Protein AF-A0A6V7HVM0-F1 (afdb_monomer_lite)

Radius of gyration: 13.11 Å; chains: 1; bounding box: 31×24×33 Å

pLDDT: mean 77.99, std 18.79, range [26.12, 97.19]

Sequence (101 aa):
MQQDLQAFESLWSSLRSRYEGTNITKTIAKLLHMYQPEDGIDAYERLLKTISMLLEDFDSNGLRTLVSMVPSPKNVSDDVIKDVFHKSTGFTRIDAPVFNQ

Secondary structure (DSSP, 8-state):
-HHHHHHHHHHHHHHHHHTTT-SHHHHHHHHHHHH-GGG-HHHHHHHHHHHHHHTTTS-HHHHHHHHHTSPPPTT--HHHHHHHHHHHHSSPPPPP-----

Structure (mmCIF, N/CA/C/O backbone):
data_AF-A0A6V7HVM0-F1
#
_entry.id   AF-A0A6V7HVM0-F1
#
loop_
_atom_site.group_PDB
_atom_site.id
_atom_site.type_symbol
_atom_site.label_atom_id
_atom_site.label_alt_id
_atom_site.label_comp_id
_atom_site.label_asym_id
_atom_site.label_entity_id
_atom_site.label_seq_id
_atom_site.pdbx_PDB_ins_code
_atom_site.Cartn_x
_atom_site.Cartn_y
_atom_site.Cartn_z
_atom_site.occupancy
_atom_site.B_iso_or_equiv
_atom_site.auth_seq_id
_atom_site.auth_comp_id
_atom_site.auth_asym_id
_atom_site.auth_atom_id
_atom_site.pdbx_PDB_model_num
ATOM 1 N N . MET A 1 1 ? 6.635 7.054 15.559 1.00 47.34 1 MET A N 1
ATOM 2 C CA . MET A 1 1 ? 6.740 8.245 14.680 1.00 47.34 1 MET A CA 1
ATOM 3 C C . MET A 1 1 ? 8.125 8.412 14.056 1.00 47.34 1 MET A C 1
ATOM 5 O O . MET A 1 1 ? 8.188 8.414 12.840 1.00 47.34 1 MET A O 1
ATOM 9 N N . GLN A 1 2 ? 9.232 8.527 14.806 1.00 41.03 2 GLN A N 1
ATOM 10 C CA . GLN A 1 2 ? 10.566 8.733 14.193 1.00 41.03 2 GLN A CA 1
ATOM 11 C C . GLN A 1 2 ? 11.222 7.438 13.660 1.00 41.03 2 GLN A C 1
ATOM 13 O O . GLN A 1 2 ? 11.955 7.479 12.677 1.00 41.03 2 GLN A O 1
ATOM 18 N N . GLN A 1 3 ? 10.911 6.284 14.262 1.00 43.59 3 GLN A N 1
ATOM 19 C CA . GLN A 1 3 ? 11.413 4.968 13.832 1.00 43.59 3 GLN A CA 1
ATOM 20 C C . GLN A 1 3 ? 10.706 4.439 12.574 1.00 43.59 3 GLN A C 1
ATOM 22 O O . GLN A 1 3 ? 11.360 3.896 11.688 1.00 43.59 3 GLN A O 1
ATOM 27 N N . ASP A 1 4 ? 9.397 4.679 12.446 1.00 46.16 4 ASP A N 1
ATOM 28 C CA . ASP A 1 4 ? 8.614 4.300 11.259 1.00 46.16 4 ASP A CA 1
ATOM 29 C C . ASP A 1 4 ? 9.122 5.021 10.003 1.00 46.16 4 ASP A C 1
ATOM 31 O O . ASP A 1 4 ? 9.196 4.442 8.919 1.00 46.16 4 ASP A O 1
ATOM 35 N N . LEU A 1 5 ? 9.548 6.278 10.177 1.00 45.66 5 LEU A N 1
ATOM 36 C CA . LEU A 1 5 ? 10.130 7.095 9.121 1.00 45.66 5 LEU A CA 1
ATOM 37 C C . LEU A 1 5 ? 11.503 6.564 8.677 1.00 45.66 5 LEU A C 1
ATOM 39 O O . LEU A 1 5 ? 11.744 6.463 7.481 1.00 45.66 5 LEU A O 1
ATOM 43 N N . GLN A 1 6 ? 12.374 6.151 9.605 1.00 49.84 6 GLN A N 1
ATOM 44 C CA . GLN A 1 6 ? 13.676 5.560 9.258 1.00 49.84 6 GLN A CA 1
ATOM 45 C C . GLN A 1 6 ? 13.553 4.182 8.596 1.00 49.84 6 GLN A C 1
ATOM 47 O O . GLN A 1 6 ? 14.291 3.876 7.657 1.00 49.84 6 GLN A O 1
ATOM 52 N N . ALA A 1 7 ? 12.618 3.347 9.058 1.00 53.47 7 ALA A N 1
ATOM 53 C CA . ALA A 1 7 ? 12.345 2.050 8.444 1.00 53.47 7 ALA A CA 1
ATOM 54 C C . ALA A 1 7 ? 11.816 2.225 7.014 1.00 53.47 7 ALA A C 1
ATOM 56 O O . ALA A 1 7 ? 12.280 1.544 6.094 1.00 53.47 7 ALA A O 1
ATOM 57 N N . PHE A 1 8 ? 10.916 3.196 6.818 1.00 56.66 8 PHE A N 1
ATOM 58 C CA . PHE A 1 8 ? 10.473 3.620 5.497 1.00 56.66 8 PHE A CA 1
ATOM 59 C C . PHE A 1 8 ? 11.653 4.103 4.651 1.00 56.66 8 PHE A C 1
ATOM 61 O O . PHE A 1 8 ? 11.843 3.585 3.561 1.00 56.66 8 PHE A O 1
ATOM 68 N N . GLU A 1 9 ? 12.495 5.012 5.146 1.00 54.97 9 GLU A N 1
ATOM 69 C CA . GLU A 1 9 ? 13.647 5.543 4.405 1.00 54.97 9 GLU A CA 1
ATOM 70 C C . GLU A 1 9 ? 14.660 4.461 3.998 1.00 54.97 9 GLU A C 1
ATOM 72 O O . GLU A 1 9 ? 15.176 4.503 2.881 1.00 54.97 9 GLU A O 1
ATOM 77 N N . SER A 1 10 ? 14.917 3.466 4.849 1.00 57.88 10 SER A N 1
ATOM 78 C CA . SER A 1 10 ? 15.859 2.371 4.570 1.00 57.88 10 SER A CA 1
ATOM 79 C C . SER A 1 10 ? 15.330 1.388 3.515 1.00 57.88 10 SER A C 1
ATOM 81 O O . SER A 1 10 ? 16.025 1.049 2.546 1.00 57.88 10 SER A O 1
ATOM 83 N N . LEU A 1 11 ? 14.061 0.981 3.631 1.00 60.97 11 LEU A N 1
ATOM 84 C CA . LEU A 1 11 ? 13.403 0.143 2.622 1.00 60.97 11 LEU A CA 1
ATOM 85 C C . LEU A 1 11 ? 13.155 0.911 1.322 1.00 60.97 11 LEU A C 1
ATOM 87 O O . LEU A 1 11 ? 13.316 0.355 0.237 1.00 60.97 11 LEU A O 1
ATOM 91 N N . TRP A 1 12 ? 12.854 2.202 1.421 1.00 58.22 12 TRP A N 1
ATOM 92 C CA . TRP A 1 12 ? 12.735 3.114 0.293 1.00 58.22 12 TRP A CA 1
ATOM 93 C C . TRP A 1 12 ? 14.063 3.313 -0.421 1.00 58.22 12 TRP A C 1
ATOM 95 O O . TRP A 1 12 ? 14.093 3.307 -1.645 1.00 58.22 12 TRP A O 1
ATOM 105 N N . SER A 1 13 ? 15.168 3.427 0.315 1.00 58.28 13 SER A N 1
ATOM 106 C CA . SER A 1 13 ? 16.519 3.470 -0.245 1.00 58.28 13 SER A CA 1
ATOM 107 C C . SER A 1 13 ? 16.863 2.156 -0.954 1.00 58.28 13 SER A C 1
ATOM 109 O O . SER A 1 13 ? 17.391 2.169 -2.064 1.00 58.28 13 SER A O 1
ATOM 111 N N . SER A 1 14 ? 16.453 1.017 -0.387 1.00 61.59 14 SER A N 1
ATOM 112 C CA . SER A 1 14 ? 16.638 -0.308 -0.997 1.00 61.59 14 SER A CA 1
ATOM 113 C C . SER A 1 14 ? 15.802 -0.497 -2.270 1.00 61.59 14 SER A C 1
ATOM 115 O O . SER A 1 14 ? 16.306 -0.998 -3.276 1.00 61.59 14 SER A O 1
ATOM 117 N N . LEU A 1 15 ? 14.542 -0.050 -2.270 1.00 60.94 15 LEU A N 1
ATOM 118 C CA . LEU A 1 15 ? 13.694 -0.004 -3.466 1.00 60.94 15 LEU A CA 1
ATOM 119 C C . LEU A 1 15 ? 14.278 0.967 -4.499 1.00 60.94 15 LEU A C 1
ATOM 121 O O . LEU A 1 15 ? 14.422 0.620 -5.666 1.00 60.94 15 LEU A O 1
ATOM 125 N N . ARG A 1 16 ? 14.690 2.162 -4.076 1.00 55.41 16 ARG A N 1
ATOM 126 C CA . ARG A 1 16 ? 15.302 3.179 -4.936 1.00 55.41 16 ARG A CA 1
ATOM 127 C C . ARG A 1 16 ? 16.596 2.691 -5.578 1.00 55.41 16 ARG A C 1
ATOM 129 O O . ARG A 1 16 ? 16.796 2.993 -6.742 1.00 55.41 16 ARG A O 1
ATOM 136 N N . SER A 1 17 ? 17.427 1.938 -4.862 1.00 59.94 17 SER A N 1
ATOM 137 C CA . SER A 1 17 ? 18.656 1.337 -5.392 1.00 59.94 17 SER A CA 1
ATOM 138 C C . SER A 1 17 ? 18.361 0.222 -6.404 1.00 59.94 17 SER A C 1
ATOM 140 O O . SER A 1 17 ? 19.040 0.126 -7.421 1.00 59.94 17 SER A O 1
ATOM 142 N N . ARG A 1 18 ? 17.310 -0.583 -6.186 1.00 57.31 18 ARG A N 1
ATOM 143 C CA . ARG A 1 18 ? 16.877 -1.618 -7.146 1.00 57.31 18 ARG A CA 1
ATOM 144 C C . ARG A 1 18 ? 16.207 -1.056 -8.402 1.00 57.31 18 ARG A C 1
ATOM 146 O O . ARG A 1 18 ? 16.216 -1.717 -9.433 1.00 57.31 18 ARG A O 1
ATOM 153 N N . TYR A 1 19 ? 15.637 0.142 -8.314 1.00 56.66 19 TYR A N 1
ATOM 154 C CA . TYR A 1 19 ? 14.865 0.785 -9.383 1.00 56.66 19 TYR A CA 1
ATOM 155 C C . TYR A 1 19 ? 15.434 2.153 -9.781 1.00 56.66 19 TYR A C 1
ATOM 157 O O . TYR A 1 19 ? 14.701 3.023 -10.272 1.00 56.66 19 TYR A O 1
ATOM 165 N N . GLU A 1 20 ? 16.729 2.360 -9.536 1.00 43.53 20 GLU A N 1
ATOM 166 C CA . GLU A 1 20 ? 17.416 3.631 -9.733 1.00 43.53 20 GLU A CA 1
ATOM 167 C C . GLU A 1 20 ? 17.333 4.028 -11.215 1.00 43.53 20 GLU A C 1
ATOM 169 O O . GLU A 1 20 ? 17.758 3.290 -12.098 1.00 43.53 20 GLU A O 1
ATOM 174 N N . GLY A 1 21 ? 16.688 5.167 -11.498 1.00 48.22 21 GLY A N 1
ATOM 175 C CA . GLY A 1 21 ? 16.381 5.619 -12.863 1.00 48.22 21 GLY A CA 1
ATOM 176 C C . GLY A 1 21 ? 14.916 5.472 -13.304 1.00 48.22 21 GLY A C 1
ATOM 177 O O . GLY A 1 21 ? 14.559 5.998 -14.356 1.00 48.22 21 GLY A O 1
ATOM 178 N N . THR A 1 22 ? 14.035 4.849 -12.509 1.00 56.84 22 THR A N 1
ATOM 179 C CA . THR A 1 22 ? 12.596 4.729 -12.835 1.00 56.84 22 THR A CA 1
ATOM 180 C C . THR A 1 22 ? 11.724 5.777 -12.125 1.00 56.84 22 THR A C 1
ATOM 182 O O . THR A 1 22 ? 12.002 6.229 -11.013 1.00 56.84 22 THR A O 1
ATOM 185 N N . ASN A 1 23 ? 10.617 6.171 -12.763 1.00 69.94 23 ASN A N 1
ATOM 186 C CA . ASN A 1 23 ? 9.696 7.217 -12.289 1.00 69.94 23 ASN A CA 1
ATOM 187 C C . ASN A 1 23 ? 8.764 6.755 -11.140 1.00 69.94 23 ASN A C 1
ATOM 189 O O . ASN A 1 23 ? 7.897 7.509 -10.697 1.00 69.94 23 ASN A O 1
ATOM 193 N N . ILE A 1 24 ? 8.920 5.515 -10.658 1.00 70.88 24 ILE A N 1
ATOM 194 C CA . ILE A 1 24 ? 7.983 4.847 -9.740 1.00 70.88 24 ILE A CA 1
ATOM 195 C C . ILE A 1 24 ? 8.017 5.493 -8.355 1.00 70.88 24 ILE A C 1
ATOM 197 O O . ILE A 1 24 ? 6.977 5.871 -7.826 1.00 70.88 24 ILE A O 1
ATOM 201 N N . THR A 1 25 ? 9.204 5.720 -7.790 1.00 69.38 25 THR A N 1
ATOM 202 C CA . THR A 1 25 ? 9.349 6.306 -6.445 1.00 69.38 25 THR A CA 1
ATOM 203 C C . THR A 1 25 ? 8.720 7.700 -6.343 1.00 69.38 25 THR A C 1
ATOM 205 O O . THR A 1 25 ? 7.943 7.987 -5.432 1.00 69.38 25 THR A O 1
ATOM 208 N N . LYS A 1 26 ? 8.978 8.561 -7.333 1.00 74.19 26 LYS A N 1
ATOM 209 C CA . LYS A 1 26 ? 8.344 9.886 -7.436 1.00 74.19 26 LYS A CA 1
ATOM 210 C C . LYS A 1 26 ? 6.831 9.792 -7.631 1.00 74.19 26 LYS A C 1
ATOM 212 O O . LYS A 1 26 ? 6.104 10.632 -7.108 1.00 74.19 26 LYS A O 1
ATOM 217 N N . THR A 1 27 ? 6.361 8.796 -8.378 1.00 80.44 27 THR A N 1
ATOM 218 C CA . THR A 1 27 ? 4.929 8.571 -8.611 1.00 80.44 27 THR A CA 1
ATOM 219 C C . THR A 1 27 ? 4.228 8.171 -7.317 1.00 80.44 27 THR A C 1
ATOM 221 O O . THR A 1 27 ? 3.252 8.814 -6.948 1.00 80.44 27 THR A O 1
ATOM 224 N N . ILE A 1 28 ? 4.767 7.214 -6.560 1.00 80.75 28 ILE A N 1
ATOM 225 C CA . ILE A 1 28 ? 4.195 6.790 -5.273 1.00 80.75 28 ILE A CA 1
ATOM 226 C C . ILE A 1 28 ? 4.166 7.940 -4.259 1.00 80.75 28 ILE A C 1
ATOM 228 O O . ILE A 1 28 ? 3.137 8.157 -3.626 1.00 80.75 28 ILE A O 1
ATOM 232 N N . ALA A 1 29 ? 5.238 8.732 -4.150 1.00 80.06 29 ALA A N 1
ATOM 233 C CA . ALA A 1 29 ? 5.257 9.896 -3.260 1.00 80.06 29 ALA A CA 1
ATOM 234 C C . ALA A 1 29 ? 4.159 10.921 -3.612 1.00 80.06 29 ALA A C 1
ATOM 236 O O . ALA A 1 29 ? 3.486 11.448 -2.727 1.00 80.06 29 ALA A O 1
ATOM 237 N N . LYS A 1 30 ? 3.932 11.168 -4.909 1.00 83.69 30 LYS A N 1
ATOM 238 C CA . LYS A 1 30 ? 2.836 12.031 -5.374 1.00 83.69 30 LYS A CA 1
ATOM 239 C C . LYS A 1 30 ? 1.465 11.435 -5.069 1.00 83.69 30 LYS A C 1
ATOM 241 O O . LYS A 1 30 ? 0.585 12.167 -4.635 1.00 83.69 30 LYS A O 1
ATOM 246 N N . LEU A 1 31 ? 1.287 10.132 -5.280 1.00 86.38 31 LEU A N 1
ATOM 247 C CA . LEU A 1 31 ? 0.029 9.444 -4.991 1.00 86.38 31 LEU A CA 1
ATOM 248 C C . LEU A 1 31 ? -0.297 9.494 -3.493 1.00 86.38 31 LEU A C 1
ATOM 250 O O . LEU A 1 31 ? -1.425 9.816 -3.138 1.00 86.38 31 LEU A O 1
ATOM 254 N N . LEU A 1 32 ? 0.687 9.271 -2.619 1.00 85.56 32 LEU A N 1
ATOM 255 C CA . LEU A 1 32 ? 0.522 9.413 -1.169 1.00 85.56 32 LEU A CA 1
ATOM 256 C C . LEU A 1 32 ? 0.062 10.823 -0.786 1.00 85.56 32 LEU A C 1
ATOM 258 O O . LEU A 1 32 ? -0.883 10.970 -0.015 1.00 85.56 32 LEU A O 1
ATOM 262 N N . HIS A 1 33 ? 0.692 11.851 -1.359 1.00 86.31 33 HIS A N 1
ATOM 263 C CA . HIS A 1 33 ? 0.315 13.236 -1.090 1.00 86.31 33 HIS A CA 1
ATOM 264 C C . HIS A 1 33 ? -1.078 13.593 -1.629 1.00 86.31 33 HIS A C 1
ATOM 266 O O . HIS A 1 33 ? -1.814 14.321 -0.976 1.00 86.31 33 HIS A O 1
ATOM 272 N N . MET A 1 34 ? -1.443 13.075 -2.803 1.00 85.81 34 MET A N 1
ATOM 273 C CA . MET A 1 34 ? -2.716 13.368 -3.464 1.00 85.81 34 MET A CA 1
ATOM 274 C C . MET A 1 34 ? -3.902 12.660 -2.807 1.00 85.81 34 MET A C 1
ATOM 276 O O . MET A 1 34 ? -4.976 13.243 -2.712 1.00 85.81 34 MET A O 1
ATOM 280 N N . TYR A 1 35 ? -3.724 11.403 -2.395 1.00 88.25 35 TYR A N 1
ATOM 281 C CA . TYR A 1 35 ? -4.803 10.605 -1.817 1.00 88.25 35 TYR A CA 1
ATOM 282 C C . TYR A 1 35 ? -4.920 10.752 -0.305 1.00 88.25 35 TYR A C 1
ATOM 284 O O . TYR A 1 35 ? -6.001 10.497 0.203 1.00 88.25 35 TYR A O 1
ATOM 292 N N . GLN A 1 36 ? -3.850 11.132 0.403 1.00 89.81 36 GLN A N 1
ATOM 293 C CA . GLN A 1 36 ? -3.850 11.287 1.864 1.00 89.81 36 GLN A CA 1
ATOM 294 C C . GLN A 1 36 ? -4.504 10.082 2.573 1.00 89.81 36 GLN A C 1
ATOM 296 O O . GLN A 1 36 ? -5.537 10.216 3.224 1.00 89.81 36 GLN A O 1
ATOM 301 N N . PRO A 1 37 ? -3.932 8.870 2.444 1.00 88.81 37 PRO A N 1
ATOM 302 C CA . PRO A 1 37 ? -4.568 7.631 2.910 1.00 88.81 37 PRO A CA 1
ATOM 303 C C . PRO A 1 37 ? -4.892 7.613 4.411 1.00 88.81 37 PRO A C 1
ATOM 305 O O . PRO A 1 37 ? -5.741 6.844 4.850 1.00 88.81 37 PRO A O 1
ATOM 308 N N . GLU A 1 38 ? -4.225 8.459 5.197 1.00 91.38 38 GLU A N 1
ATOM 309 C CA . GLU A 1 38 ? -4.467 8.621 6.628 1.00 91.38 38 GLU A CA 1
ATOM 310 C C . GLU A 1 38 ? -5.831 9.260 6.953 1.00 91.38 38 GLU A C 1
ATOM 312 O O . GLU A 1 38 ? -6.321 9.086 8.072 1.00 91.38 38 GLU A O 1
ATOM 317 N N . ASP A 1 39 ? -6.442 9.977 6.004 1.00 91.12 39 ASP A N 1
ATOM 318 C CA . ASP A 1 39 ? -7.646 10.792 6.226 1.00 91.12 39 ASP A CA 1
ATOM 319 C C . ASP A 1 39 ? -8.948 9.978 6.187 1.00 91.12 39 ASP A C 1
ATOM 321 O O . ASP A 1 39 ? -9.998 10.458 6.618 1.00 91.12 39 ASP A O 1
ATOM 325 N N . GLY A 1 40 ? -8.909 8.733 5.705 1.00 93.38 40 GLY A N 1
ATOM 326 C CA . GLY A 1 40 ? -10.079 7.861 5.713 1.00 93.38 40 GLY A CA 1
ATOM 327 C C . GLY A 1 40 ? -9.916 6.582 4.902 1.00 93.38 40 GLY A C 1
ATOM 328 O O . GLY A 1 40 ? -9.055 6.468 4.028 1.00 93.38 40 GLY A O 1
ATOM 329 N N . ILE A 1 41 ? -10.788 5.611 5.183 1.00 95.81 41 ILE A N 1
ATOM 330 C CA . ILE A 1 41 ? -10.730 4.280 4.567 1.00 95.81 41 ILE A CA 1
ATOM 331 C C . ILE A 1 41 ? -10.916 4.316 3.043 1.00 95.81 41 ILE A C 1
ATOM 333 O O . ILE A 1 41 ? -10.234 3.586 2.332 1.00 95.81 41 ILE A O 1
ATOM 337 N N . ASP A 1 42 ? -11.752 5.221 2.531 1.00 95.75 42 ASP A N 1
ATOM 338 C CA . ASP A 1 42 ? -11.975 5.376 1.088 1.00 95.75 42 ASP A CA 1
ATOM 339 C C . ASP A 1 42 ? -10.721 5.898 0.373 1.00 95.75 42 ASP A C 1
ATOM 341 O O . ASP A 1 42 ? -10.407 5.495 -0.748 1.00 95.75 42 ASP A O 1
ATOM 345 N N . ALA A 1 43 ? -9.990 6.809 1.019 1.00 94.38 43 ALA A N 1
ATOM 346 C CA . ALA A 1 43 ? -8.766 7.391 0.480 1.00 94.38 43 ALA A CA 1
ATOM 347 C C . ALA A 1 43 ? -7.640 6.344 0.448 1.00 94.38 43 ALA A C 1
ATOM 349 O O . ALA A 1 43 ? -6.941 6.196 -0.559 1.00 94.38 43 ALA A O 1
ATOM 350 N N . TYR A 1 44 ? -7.548 5.553 1.520 1.00 95.56 44 TYR A N 1
ATOM 351 C CA . TYR A 1 44 ? -6.688 4.378 1.613 1.00 95.56 44 TYR A CA 1
ATOM 352 C C . TYR A 1 44 ? -6.990 3.348 0.513 1.00 95.56 44 TYR A C 1
ATOM 354 O O . TYR A 1 44 ? -6.087 2.959 -0.229 1.00 95.56 44 TYR A O 1
ATOM 362 N N . GLU A 1 45 ? -8.257 2.956 0.347 1.00 96.94 45 GLU A N 1
ATOM 363 C CA . GLU A 1 45 ? -8.689 1.991 -0.671 1.00 96.94 45 GLU A CA 1
ATOM 364 C C . GLU A 1 45 ? -8.324 2.456 -2.089 1.00 96.94 45 GLU A C 1
ATOM 366 O O . GLU A 1 45 ? -7.739 1.703 -2.874 1.00 96.94 45 GLU A O 1
ATOM 371 N N . ARG A 1 46 ? -8.635 3.716 -2.423 1.00 95.75 46 ARG A N 1
ATOM 372 C CA . ARG A 1 46 ? -8.341 4.287 -3.748 1.00 95.75 46 ARG A CA 1
ATOM 373 C C . ARG A 1 46 ? -6.849 4.297 -4.045 1.00 95.75 46 ARG A C 1
ATOM 375 O O . ARG A 1 46 ? -6.453 3.959 -5.165 1.00 95.75 46 ARG A O 1
ATOM 382 N N . LEU A 1 47 ? -6.027 4.657 -3.061 1.00 94.81 47 LEU A N 1
ATOM 383 C CA . LEU A 1 47 ? -4.580 4.645 -3.217 1.00 94.81 47 LEU A CA 1
ATOM 384 C C . LEU A 1 47 ? -4.066 3.226 -3.476 1.00 94.81 47 LEU A C 1
ATOM 386 O O . LEU A 1 47 ? -3.322 3.027 -4.435 1.00 94.81 47 LEU A O 1
ATOM 390 N N . LEU A 1 48 ? -4.486 2.244 -2.673 1.00 95.56 48 LEU A N 1
ATOM 391 C CA . LEU A 1 48 ? -4.068 0.850 -2.837 1.00 95.56 48 LEU A CA 1
ATOM 392 C C . LEU A 1 48 ? -4.410 0.314 -4.228 1.00 95.56 48 LEU A C 1
ATOM 394 O O . LEU A 1 48 ? -3.525 -0.194 -4.914 1.00 95.56 48 LEU A O 1
ATOM 398 N N . LYS A 1 49 ? -5.658 0.497 -4.679 1.00 95.12 49 LYS A N 1
ATOM 399 C CA . LYS A 1 49 ? -6.086 0.074 -6.022 1.00 95.12 49 LYS A CA 1
ATOM 400 C C . LYS A 1 49 ? -5.279 0.761 -7.121 1.00 95.12 49 LYS A C 1
ATOM 402 O O . LYS A 1 49 ? -4.884 0.112 -8.085 1.00 95.12 49 LYS A O 1
ATOM 407 N N . THR A 1 50 ? -4.999 2.056 -6.963 1.00 92.75 50 THR A N 1
ATOM 408 C CA . THR A 1 50 ? -4.194 2.816 -7.931 1.00 92.75 50 THR A CA 1
ATOM 409 C C . THR A 1 50 ? -2.773 2.266 -8.019 1.00 92.75 50 THR A C 1
ATOM 411 O O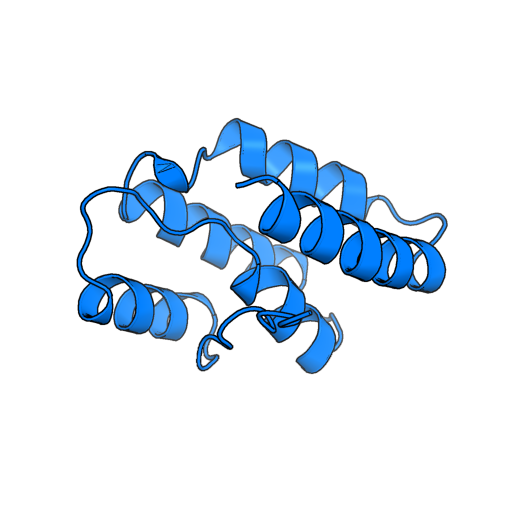 . THR A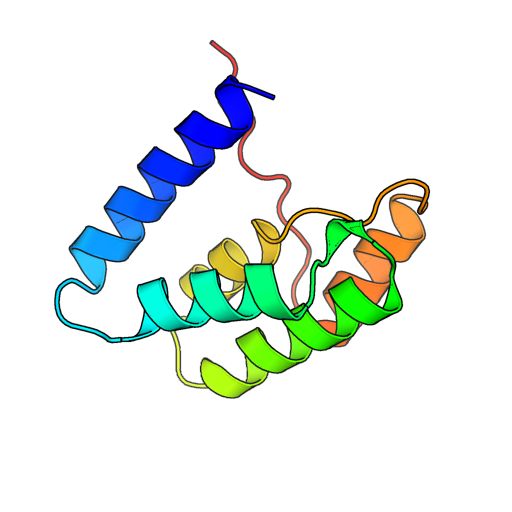 1 50 ? -2.267 2.050 -9.115 1.00 92.75 50 THR A O 1
ATOM 414 N N . ILE A 1 51 ? -2.131 2.007 -6.877 1.00 90.81 51 ILE A N 1
ATOM 415 C CA . ILE A 1 51 ? -0.780 1.439 -6.832 1.00 90.81 51 ILE A CA 1
ATOM 416 C C . ILE A 1 51 ? -0.762 0.039 -7.453 1.00 90.81 51 ILE A C 1
ATOM 418 O O . ILE A 1 51 ? 0.093 -0.229 -8.293 1.00 90.81 51 ILE A O 1
ATOM 422 N N . SER A 1 52 ? -1.702 -0.830 -7.073 1.00 90.50 52 SER A N 1
ATOM 423 C CA . SER A 1 52 ? -1.794 -2.197 -7.596 1.00 90.50 52 SER A CA 1
ATOM 424 C C . SER A 1 52 ? -2.027 -2.237 -9.105 1.00 90.50 52 SER A C 1
ATOM 426 O O . SER A 1 52 ? -1.428 -3.071 -9.769 1.00 90.50 52 SER A O 1
ATOM 428 N N . MET A 1 53 ? -2.832 -1.322 -9.653 1.00 88.81 53 MET A N 1
ATOM 429 C CA . MET A 1 53 ? -3.064 -1.219 -11.097 1.00 88.81 53 MET A CA 1
ATOM 430 C C . MET A 1 53 ? -1.841 -0.674 -11.846 1.00 88.81 53 MET A C 1
ATOM 432 O O . MET A 1 53 ? -1.465 -1.197 -12.885 1.00 88.81 53 MET A O 1
ATOM 436 N N . LEU A 1 54 ? -1.189 0.366 -11.319 1.00 85.50 54 LEU A N 1
ATOM 437 C CA . LEU A 1 54 ? -0.002 0.953 -11.957 1.00 85.50 54 LEU A CA 1
ATOM 438 C C . LEU A 1 54 ? 1.202 0.006 -11.977 1.00 85.50 54 LEU A C 1
ATOM 440 O O . LEU A 1 54 ? 2.113 0.191 -12.781 1.00 85.50 54 LEU A O 1
ATOM 444 N N . LEU A 1 55 ? 1.231 -0.950 -11.053 1.00 83.81 55 LEU A N 1
ATOM 445 C CA . LEU A 1 55 ? 2.324 -1.890 -10.846 1.00 83.81 55 LEU A CA 1
ATOM 446 C C . LEU A 1 55 ? 1.848 -3.339 -11.028 1.00 83.81 55 LEU A C 1
ATOM 448 O O . LEU A 1 55 ? 2.389 -4.232 -10.383 1.00 83.81 55 LEU A O 1
ATOM 452 N N . GLU A 1 56 ? 0.844 -3.583 -11.875 1.00 80.94 56 GLU A N 1
ATOM 453 C CA . GLU A 1 56 ? 0.274 -4.926 -12.068 1.00 80.94 56 GLU A CA 1
ATOM 454 C C . GLU A 1 56 ? 1.303 -5.944 -12.589 1.00 80.94 56 GLU A C 1
ATOM 456 O O . GLU A 1 56 ? 1.334 -7.080 -12.121 1.00 80.94 56 GLU A O 1
ATOM 461 N N . ASP A 1 57 ? 2.213 -5.504 -13.464 1.00 79.25 57 ASP A N 1
ATOM 462 C CA . ASP A 1 57 ? 3.307 -6.313 -14.022 1.00 79.25 57 ASP A CA 1
ATOM 463 C C . ASP A 1 57 ? 4.580 -6.305 -13.148 1.00 79.25 57 ASP A C 1
ATOM 465 O O . ASP A 1 57 ? 5.643 -6.788 -13.551 1.00 79.25 57 ASP A O 1
ATOM 469 N N . PHE A 1 58 ? 4.518 -5.701 -11.960 1.00 78.00 58 PHE A N 1
ATOM 470 C CA . PHE A 1 58 ? 5.654 -5.602 -11.049 1.00 78.00 58 PHE A CA 1
ATOM 471 C C . PHE A 1 58 ? 5.856 -6.897 -10.252 1.00 78.00 58 PHE A C 1
ATOM 473 O O . PHE A 1 58 ? 4.933 -7.684 -10.060 1.00 78.00 58 PHE A O 1
ATOM 480 N N . ASP A 1 59 ? 7.068 -7.100 -9.724 1.00 83.25 59 ASP A N 1
ATOM 481 C CA . ASP A 1 59 ? 7.357 -8.226 -8.829 1.00 83.25 59 ASP A CA 1
ATOM 482 C C . ASP A 1 59 ? 6.345 -8.274 -7.674 1.00 83.25 59 ASP A C 1
ATOM 484 O O . ASP A 1 59 ? 6.215 -7.318 -6.904 1.00 83.25 59 ASP A O 1
ATOM 488 N N . SER A 1 60 ? 5.641 -9.400 -7.529 1.00 85.12 60 SER A N 1
ATOM 489 C CA . SER A 1 60 ? 4.526 -9.534 -6.586 1.00 85.12 60 SER A CA 1
ATOM 490 C C . SER A 1 60 ? 4.963 -9.334 -5.133 1.00 85.12 60 SER A C 1
ATOM 492 O O . SER A 1 60 ? 4.216 -8.777 -4.326 1.00 85.12 60 SER A O 1
ATOM 494 N N . ASN A 1 61 ? 6.187 -9.749 -4.788 1.00 83.88 61 ASN A N 1
ATOM 495 C CA . ASN A 1 61 ? 6.747 -9.548 -3.451 1.00 83.88 61 ASN A CA 1
ATOM 496 C C . ASN A 1 61 ? 7.082 -8.072 -3.201 1.00 83.88 61 ASN A C 1
ATOM 498 O O . ASN A 1 61 ? 6.770 -7.533 -2.132 1.00 83.88 61 ASN A O 1
ATOM 502 N N . GLY A 1 62 ? 7.673 -7.404 -4.190 1.00 80.44 62 GLY A N 1
ATOM 503 C CA . GLY A 1 62 ? 7.920 -5.968 -4.181 1.00 80.44 62 GLY A CA 1
ATOM 504 C C . GLY A 1 62 ? 6.627 -5.163 -4.072 1.00 80.44 62 GLY A C 1
ATOM 505 O O . GLY A 1 62 ? 6.547 -4.268 -3.230 1.00 80.44 62 GLY A O 1
ATOM 506 N N . LEU A 1 63 ? 5.598 -5.519 -4.846 1.00 85.94 63 LEU A N 1
ATOM 507 C CA . LEU A 1 63 ? 4.293 -4.863 -4.802 1.00 85.94 63 LEU A CA 1
ATOM 508 C C . LEU A 1 63 ? 3.652 -5.027 -3.425 1.00 85.94 63 LEU A C 1
ATOM 510 O O . LEU A 1 63 ? 3.303 -4.026 -2.804 1.00 85.94 63 LEU A O 1
ATOM 514 N N . ARG A 1 64 ? 3.574 -6.262 -2.909 1.00 89.25 64 ARG A N 1
ATOM 515 C CA . ARG A 1 64 ? 3.054 -6.551 -1.563 1.00 89.25 64 ARG A CA 1
ATOM 516 C C . ARG A 1 64 ? 3.763 -5.735 -0.484 1.00 89.25 64 ARG A C 1
ATOM 518 O O . ARG A 1 64 ? 3.111 -5.230 0.431 1.00 89.25 64 ARG A O 1
ATOM 525 N N . THR A 1 65 ? 5.083 -5.607 -0.584 1.00 83.44 65 THR A N 1
ATOM 526 C CA . THR A 1 65 ? 5.884 -4.813 0.356 1.00 83.44 65 THR A CA 1
ATOM 527 C C . THR A 1 65 ? 5.516 -3.337 0.267 1.00 83.44 65 THR A C 1
ATOM 529 O O . THR A 1 65 ? 5.226 -2.711 1.284 1.00 83.44 65 THR A O 1
ATOM 532 N N . LEU A 1 66 ? 5.458 -2.799 -0.950 1.00 84.00 66 LEU A N 1
ATOM 533 C CA . LEU A 1 66 ? 5.166 -1.395 -1.209 1.00 84.00 66 LEU A CA 1
ATOM 534 C C . LEU A 1 66 ? 3.759 -1.011 -0.740 1.00 84.00 66 LEU A C 1
ATOM 536 O O . LEU A 1 66 ? 3.607 -0.023 -0.023 1.00 84.00 66 LEU A O 1
ATOM 540 N N . VAL A 1 67 ? 2.733 -1.798 -1.078 1.00 89.81 67 VAL A N 1
ATOM 541 C CA . VAL A 1 67 ? 1.362 -1.501 -0.636 1.00 89.81 67 VAL A CA 1
ATOM 542 C C . VAL A 1 67 ? 1.206 -1.626 0.881 1.00 89.81 67 VAL A C 1
ATOM 544 O O . VAL A 1 67 ? 0.466 -0.852 1.480 1.00 89.81 67 VAL A O 1
ATOM 547 N N . SER A 1 68 ? 1.933 -2.537 1.538 1.00 89.44 68 SER A N 1
ATOM 548 C CA . SER A 1 68 ? 1.855 -2.707 3.000 1.00 89.44 68 SER A CA 1
ATOM 549 C C . SER A 1 68 ? 2.456 -1.533 3.782 1.00 89.44 68 SER A C 1
ATOM 551 O O . SER A 1 68 ? 2.095 -1.328 4.943 1.00 89.44 68 SER A O 1
ATOM 553 N N . MET A 1 69 ? 3.320 -0.739 3.141 1.00 84.69 69 MET A N 1
ATOM 554 C CA . MET A 1 69 ? 3.883 0.500 3.691 1.00 84.69 69 MET A CA 1
ATOM 555 C C . MET A 1 69 ? 2.953 1.704 3.575 1.00 84.69 69 MET A C 1
ATOM 557 O O . MET A 1 69 ? 3.263 2.756 4.134 1.00 84.69 69 MET A O 1
ATOM 561 N N . VAL A 1 70 ? 1.837 1.591 2.849 1.00 88.88 70 VAL A N 1
ATOM 562 C CA . VAL A 1 70 ? 0.865 2.682 2.787 1.00 88.88 70 VAL A CA 1
ATOM 563 C C . VAL A 1 70 ? 0.361 2.963 4.209 1.00 88.88 70 VAL A C 1
ATOM 565 O O . VAL A 1 70 ? -0.094 2.028 4.882 1.00 88.88 70 VAL A O 1
ATOM 568 N N . PRO A 1 71 ? 0.436 4.222 4.681 1.00 89.19 71 PRO A N 1
ATOM 569 C CA . PRO A 1 71 ? -0.033 4.593 6.007 1.00 89.19 71 PRO A CA 1
ATOM 570 C C . PRO A 1 71 ? -1.486 4.175 6.216 1.00 89.19 71 PRO A C 1
ATOM 572 O O . PRO A 1 71 ? -2.326 4.347 5.332 1.00 89.19 71 PRO A O 1
ATOM 575 N N . SER A 1 72 ? -1.776 3.611 7.385 1.00 91.06 72 SER A N 1
ATOM 576 C CA . SER A 1 72 ? -3.144 3.252 7.749 1.00 91.06 72 SER A CA 1
ATOM 577 C C . SER A 1 72 ? -4.006 4.502 7.953 1.00 91.06 72 SER A C 1
ATOM 579 O O . SER A 1 72 ? -3.507 5.492 8.494 1.00 91.06 72 SER A O 1
ATOM 581 N N . PRO A 1 73 ? -5.303 4.448 7.611 1.00 93.69 73 PRO A N 1
ATOM 582 C CA . PRO A 1 73 ? -6.244 5.501 7.965 1.00 93.69 73 PRO A CA 1
ATOM 583 C C . PRO A 1 73 ? -6.370 5.635 9.485 1.00 93.69 73 PRO A C 1
ATOM 585 O O . PRO A 1 73 ? -6.390 4.640 10.216 1.00 93.69 73 PRO A O 1
ATOM 588 N N . LYS A 1 74 ? -6.468 6.874 9.969 1.00 90.31 74 LYS A N 1
ATOM 589 C CA . LYS A 1 74 ? -6.663 7.169 11.394 1.00 90.31 74 LYS A CA 1
ATOM 590 C C . LYS A 1 74 ? -8.100 6.850 11.799 1.00 90.31 74 LYS A C 1
ATOM 592 O O . LYS A 1 74 ? -9.029 7.050 11.024 1.00 90.31 74 LYS A O 1
ATOM 597 N N . ASN A 1 75 ? -8.292 6.417 13.046 1.00 90.19 75 ASN A N 1
ATOM 598 C CA . ASN A 1 75 ? -9.612 6.154 13.640 1.00 90.19 75 ASN A CA 1
ATOM 599 C C . ASN A 1 75 ? -10.448 5.064 12.933 1.00 90.19 75 ASN A C 1
ATOM 601 O O . ASN A 1 75 ? -11.668 5.035 13.081 1.00 90.19 75 ASN A O 1
ATOM 605 N N . VAL A 1 76 ? -9.810 4.160 12.185 1.00 93.06 76 VAL A N 1
ATOM 606 C CA . VAL A 1 76 ? -10.449 2.979 11.582 1.00 93.06 76 VAL A CA 1
ATOM 607 C C . VAL A 1 76 ? -9.939 1.730 12.298 1.00 93.06 76 VAL A C 1
ATOM 609 O O . VAL A 1 76 ? -8.772 1.676 12.678 1.00 93.06 76 VAL A O 1
ATOM 612 N N . SER A 1 77 ? -10.800 0.732 12.509 1.00 94.56 77 SER A N 1
ATOM 613 C CA . SER A 1 77 ? -10.388 -0.518 13.151 1.00 94.56 77 SER A CA 1
ATOM 614 C C . SER A 1 77 ? -9.466 -1.348 12.255 1.00 94.56 77 SER A C 1
ATOM 616 O O . SER A 1 77 ? -9.637 -1.404 11.034 1.00 94.56 77 SER A O 1
ATOM 618 N N . ASP A 1 78 ? -8.521 -2.055 12.874 1.00 92.12 78 ASP A N 1
ATOM 619 C CA . ASP A 1 78 ? -7.552 -2.898 12.166 1.00 92.12 78 ASP A CA 1
ATOM 620 C C . ASP A 1 78 ? -8.213 -3.970 11.295 1.00 92.12 78 ASP A C 1
ATOM 622 O O . ASP A 1 78 ? -7.716 -4.269 10.211 1.00 92.12 78 ASP A O 1
ATOM 626 N N . ASP A 1 79 ? -9.346 -4.527 11.728 1.00 94.75 79 ASP A N 1
ATOM 627 C CA . ASP A 1 79 ? -10.084 -5.529 10.954 1.00 94.75 79 ASP A CA 1
ATOM 628 C C . ASP A 1 79 ? -10.611 -4.951 9.636 1.00 94.75 79 ASP A C 1
ATOM 630 O O . ASP A 1 79 ? -10.482 -5.581 8.586 1.00 94.75 79 ASP A O 1
ATOM 634 N N . VAL A 1 80 ? -11.132 -3.719 9.666 1.00 96.19 80 VAL A N 1
ATOM 635 C CA . VAL A 1 80 ? -11.595 -3.013 8.461 1.00 96.19 80 VAL A CA 1
ATOM 636 C C . VAL A 1 80 ? -10.412 -2.675 7.558 1.00 96.19 80 VAL A C 1
ATOM 638 O O . VAL A 1 80 ? -10.485 -2.864 6.345 1.00 96.19 80 VAL A O 1
ATOM 641 N N . ILE A 1 81 ? -9.294 -2.232 8.136 1.00 95.06 81 ILE A N 1
ATOM 642 C CA . ILE A 1 81 ? -8.070 -1.937 7.384 1.00 95.06 81 ILE A CA 1
ATOM 643 C C . ILE A 1 81 ? -7.550 -3.196 6.676 1.00 95.06 81 ILE A C 1
ATOM 645 O O . ILE A 1 81 ? -7.206 -3.136 5.495 1.00 95.06 81 ILE A O 1
ATOM 649 N N . LYS A 1 82 ? -7.499 -4.337 7.373 1.00 95.25 82 LYS A N 1
ATOM 650 C CA . LYS A 1 82 ? -7.043 -5.622 6.817 1.00 95.25 82 LYS A CA 1
ATOM 651 C C . LYS A 1 82 ? -7.968 -6.124 5.710 1.00 95.25 82 LYS A C 1
ATOM 653 O O . LYS A 1 82 ? -7.469 -6.564 4.675 1.00 95.25 82 LYS A O 1
ATOM 658 N N . ASP A 1 83 ? -9.283 -6.024 5.901 1.00 97.00 83 ASP A N 1
ATOM 659 C CA . ASP A 1 83 ? -10.279 -6.414 4.898 1.00 97.00 83 ASP A CA 1
ATOM 660 C C . ASP A 1 83 ? -10.159 -5.567 3.621 1.00 97.00 83 ASP A C 1
ATOM 662 O O . ASP A 1 83 ? -10.021 -6.108 2.522 1.00 97.00 83 ASP A O 1
ATOM 666 N N . VAL A 1 84 ? -10.110 -4.238 3.757 1.00 97.19 84 VAL A N 1
ATOM 667 C CA . VAL A 1 84 ? -9.960 -3.319 2.616 1.00 97.19 84 VAL A CA 1
ATOM 668 C C . VAL A 1 84 ? -8.618 -3.511 1.919 1.00 97.19 84 VAL A C 1
ATOM 670 O O . VAL A 1 84 ? -8.565 -3.525 0.686 1.00 97.19 84 VAL A O 1
ATOM 673 N N . PHE A 1 85 ? -7.539 -3.711 2.676 1.00 96.69 85 PHE A N 1
ATOM 674 C CA . PHE A 1 85 ? -6.228 -4.003 2.106 1.00 96.69 85 PHE A CA 1
ATOM 675 C C . PHE A 1 85 ? -6.257 -5.267 1.245 1.00 96.69 85 PHE A C 1
ATOM 677 O O . PHE A 1 85 ? -5.802 -5.250 0.096 1.00 96.69 85 PHE A O 1
ATOM 684 N N . HIS A 1 86 ? -6.823 -6.348 1.784 1.00 96.38 86 HIS A N 1
ATOM 685 C CA . HIS A 1 86 ? -6.917 -7.618 1.079 1.00 96.38 86 HIS A CA 1
ATOM 686 C C . HIS A 1 86 ? -7.779 -7.502 -0.179 1.00 96.38 86 HIS A C 1
ATOM 688 O O . HIS A 1 86 ? -7.342 -7.898 -1.257 1.00 96.38 86 HIS A O 1
ATOM 694 N N . LYS A 1 87 ? -8.955 -6.874 -0.082 1.00 96.81 87 LYS A N 1
ATOM 695 C CA . LYS A 1 87 ? -9.849 -6.647 -1.229 1.00 96.81 87 LYS A CA 1
ATOM 696 C C . LYS A 1 87 ? -9.226 -5.779 -2.320 1.00 96.81 87 LYS A C 1
ATOM 698 O O . LYS A 1 87 ? -9.509 -5.985 -3.495 1.00 96.81 87 LYS A O 1
ATOM 703 N N . SER A 1 88 ? -8.397 -4.808 -1.943 1.00 96.06 88 SER A N 1
ATOM 704 C CA . SER A 1 88 ? -7.807 -3.851 -2.889 1.00 96.06 88 SER A CA 1
ATOM 705 C C . SER A 1 88 ? -6.570 -4.380 -3.598 1.00 96.06 88 SER A C 1
ATOM 707 O O . SER A 1 88 ? -6.283 -3.946 -4.708 1.00 96.06 88 SER A O 1
ATOM 709 N N . THR A 1 89 ? -5.821 -5.273 -2.949 1.00 94.44 89 THR A N 1
ATOM 710 C CA . THR A 1 89 ? -4.484 -5.678 -3.411 1.00 94.44 89 THR A CA 1
ATOM 711 C C . THR A 1 89 ? -4.346 -7.178 -3.655 1.00 94.44 89 THR A C 1
ATOM 713 O O . THR A 1 89 ? -3.372 -7.606 -4.26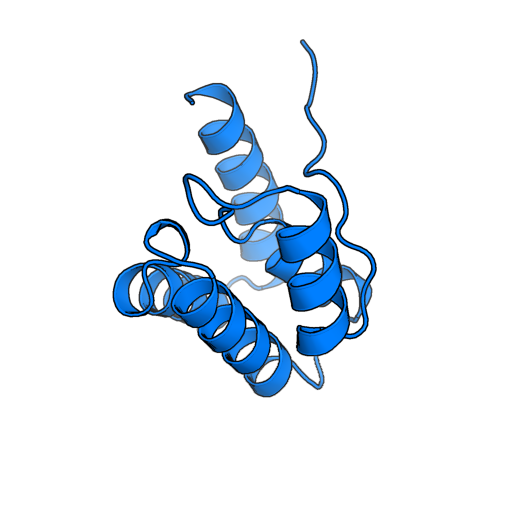4 1.00 94.44 89 THR A O 1
ATOM 716 N N . GLY A 1 90 ? -5.279 -7.992 -3.152 1.00 94.12 90 GLY A N 1
ATOM 717 C CA . GLY A 1 90 ? -5.192 -9.454 -3.142 1.00 94.12 90 GLY A CA 1
ATOM 718 C C . GLY A 1 90 ? -4.204 -10.021 -2.115 1.00 94.12 90 GLY A C 1
ATOM 719 O O . GLY A 1 90 ? -4.133 -11.237 -1.940 1.00 94.12 90 GLY A O 1
ATOM 720 N N . PHE A 1 91 ? -3.452 -9.178 -1.400 1.00 93.44 91 PHE A N 1
ATOM 721 C CA . PHE A 1 91 ? -2.419 -9.619 -0.466 1.00 93.44 91 PHE A CA 1
ATOM 722 C C . PHE A 1 91 ? -2.897 -9.618 0.986 1.00 93.44 91 PHE A C 1
ATOM 724 O O . PHE A 1 91 ? -3.797 -8.879 1.377 1.00 93.44 91 PHE A O 1
ATOM 731 N N . THR A 1 92 ? -2.232 -10.408 1.826 1.00 92.88 92 THR A N 1
ATOM 732 C CA . THR A 1 92 ? -2.273 -10.209 3.278 1.00 92.88 92 THR A CA 1
ATOM 733 C C . THR A 1 92 ? -1.274 -9.123 3.644 1.00 92.88 92 THR A C 1
ATOM 735 O O . THR A 1 92 ? -0.079 -9.260 3.333 1.00 92.88 92 THR 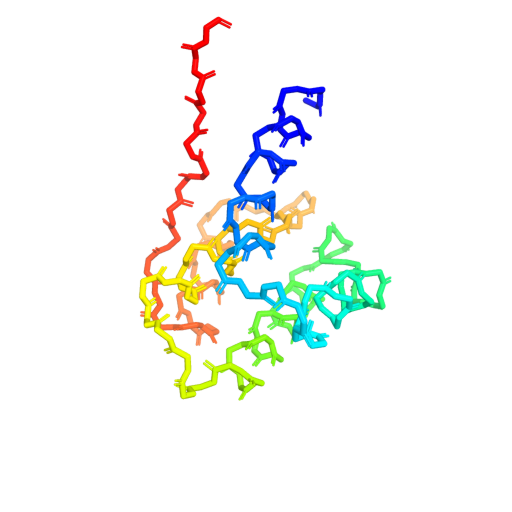A O 1
ATOM 738 N N . ARG A 1 93 ? -1.758 -8.067 4.311 1.00 88.69 93 ARG A N 1
ATOM 739 C CA . ARG A 1 93 ? -0.911 -6.973 4.790 1.00 88.69 93 ARG A CA 1
ATOM 740 C C . ARG A 1 93 ? 0.182 -7.545 5.673 1.00 88.69 93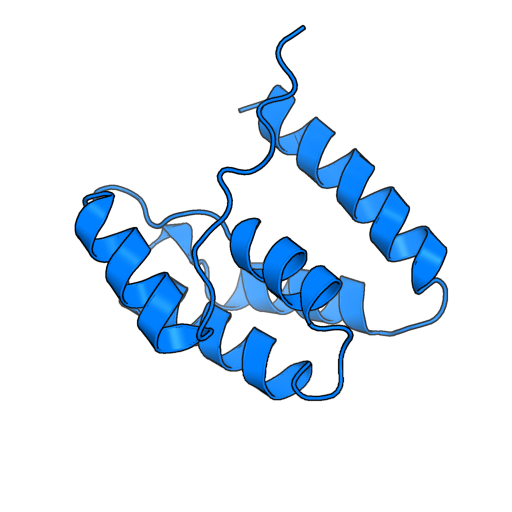 ARG A C 1
ATOM 742 O O . ARG A 1 93 ? -0.104 -8.320 6.583 1.00 88.69 93 ARG A O 1
ATOM 749 N N . ILE A 1 94 ? 1.425 -7.202 5.366 1.00 85.81 94 ILE A N 1
ATOM 750 C CA . ILE A 1 94 ? 2.508 -7.434 6.312 1.00 85.81 94 ILE A CA 1
ATOM 751 C C . ILE A 1 94 ? 2.527 -6.249 7.260 1.00 85.81 94 ILE A C 1
ATOM 753 O O . ILE A 1 94 ? 2.477 -5.099 6.816 1.00 85.81 94 ILE A O 1
ATOM 757 N N . ASP A 1 95 ? 2.586 -6.527 8.557 1.00 69.12 95 ASP A N 1
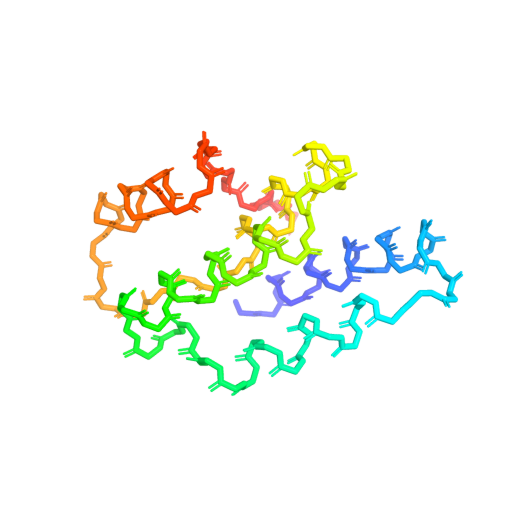ATOM 758 C CA . ASP A 1 95 ? 3.025 -5.505 9.490 1.00 69.12 95 ASP A CA 1
ATOM 759 C C . ASP A 1 95 ? 4.409 -5.086 9.003 1.00 69.12 95 ASP A C 1
ATOM 761 O O . ASP A 1 95 ? 5.280 -5.937 8.780 1.00 69.12 95 ASP A O 1
ATOM 765 N N . ALA A 1 96 ? 4.580 -3.794 8.706 1.00 52.88 96 ALA A N 1
ATOM 766 C CA . ALA A 1 96 ? 5.898 -3.281 8.373 1.00 52.88 96 ALA A CA 1
ATOM 767 C C . ALA A 1 96 ? 6.838 -3.782 9.476 1.00 52.88 96 ALA A C 1
ATOM 769 O O . ALA A 1 96 ? 6.448 -3.686 10.642 1.00 52.88 96 ALA A O 1
ATOM 770 N N . PRO A 1 97 ? 7.993 -4.393 9.148 1.00 44.00 97 PRO A N 1
ATOM 771 C CA . PRO A 1 97 ? 8.873 -4.925 10.171 1.00 44.00 97 PRO A CA 1
ATOM 772 C C . PRO A 1 97 ? 9.152 -3.804 11.164 1.00 44.00 97 PRO A C 1
ATOM 774 O O . PRO A 1 97 ? 9.828 -2.826 10.841 1.00 44.00 97 PRO A O 1
ATOM 777 N N . VAL A 1 98 ? 8.578 -3.935 12.360 1.00 41.84 98 VAL A N 1
ATOM 778 C CA . VAL A 1 98 ? 8.975 -3.137 13.504 1.00 41.84 98 VAL A CA 1
ATOM 779 C C . VAL A 1 98 ? 10.369 -3.655 13.799 1.00 41.84 98 VAL A C 1
ATOM 781 O O . VAL A 1 98 ? 10.541 -4.709 14.414 1.00 41.84 98 VAL A O 1
ATOM 784 N N . PHE A 1 99 ? 11.377 -3.000 13.231 1.00 38.56 99 PHE A N 1
ATOM 785 C CA . PHE A 1 99 ? 12.758 -3.261 13.589 1.00 38.56 99 PHE A CA 1
ATOM 786 C C . PHE A 1 99 ? 12.923 -2.758 15.024 1.00 38.56 99 PHE A C 1
ATOM 788 O O . PHE A 1 99 ? 13.295 -1.613 15.256 1.00 38.56 99 PHE A O 1
ATOM 795 N N . ASN A 1 100 ? 12.554 -3.607 15.986 1.00 26.12 100 ASN A N 1
ATOM 796 C CA . ASN A 1 100 ? 12.845 -3.402 17.393 1.00 26.12 100 ASN A CA 1
ATOM 797 C C . ASN A 1 100 ? 14.367 -3.383 17.552 1.00 26.12 100 ASN A C 1
ATOM 799 O O . ASN A 1 100 ? 15.003 -4.438 17.475 1.00 26.12 100 ASN A O 1
ATOM 803 N N . GLN A 1 101 ? 14.921 -2.198 17.793 1.00 30.61 101 GLN A N 1
ATOM 804 C CA . GLN A 1 101 ? 16.141 -2.008 18.572 1.00 30.61 101 GLN A CA 1
ATOM 805 C C . GLN A 1 101 ? 15.936 -0.836 19.525 1.00 30.61 101 GLN A C 1
ATOM 807 O O . GLN A 1 101 ? 15.486 0.236 19.056 1.00 30.61 101 GLN A O 1
#

Organism: NCBI:txid1563983

Foldseek 3Di:
DVLLVVLCVVVLVVVCVVQVPDCLSVVLVVLCVVLVQQADVVSLLVSLLVLCVVQVVPDLVVNLLSNLSRDHHPPDDPVSSQVSNCVRRVDGRDDSPPPDD